Protein AF-A0A967MTV6-F1 (afdb_monomer_lite)

Secondary structure (DSSP, 8-state):
-HHHHHTT--S-HHHHHHHHHHHHHH-EEPPHHHHHHHHHHHHHHTTSTTHHHHH-BTTBPPPTTSEE--GGGG-

pLDDT: mean 95.97, std 3.51, range [76.94, 98.69]

Structure (mmCIF, N/CA/C/O backbone):
data_AF-A0A967MTV6-F1
#
_entry.id   AF-A0A967MTV6-F1
#
loop_
_atom_site.group_PDB
_atom_site.id
_atom_site.type_symbol
_atom_site.label_atom_id
_atom_site.label_alt_id
_atom_site.label_comp_id
_atom_site.label_asym_id
_atom_site.label_entity_id
_atom_site.label_seq_id
_atom_site.pdbx_PDB_ins_code
_atom_site.Cartn_x
_atom_site.Cartn_y
_atom_site.Cartn_z
_atom_site.occupancy
_atom_site.B_iso_or_equiv
_atom_site.auth_seq_id
_atom_site.auth_comp_id
_atom_site.auth_asym_id
_atom_site.auth_atom_id
_atom_site.pdbx_PDB_model_num
ATOM 1 N N . LEU A 1 1 ? 9.016 -4.930 -21.166 1.00 76.94 1 LEU A N 1
ATOM 2 C CA . LEU A 1 1 ? 7.689 -4.274 -21.246 1.00 76.94 1 LEU A CA 1
ATOM 3 C C . LEU A 1 1 ? 7.638 -3.426 -22.501 1.00 76.94 1 LEU A C 1
ATOM 5 O O . LEU A 1 1 ? 8.553 -2.637 -22.697 1.00 76.94 1 LEU A O 1
ATOM 9 N N . ASP A 1 2 ? 6.623 -3.593 -23.346 1.00 85.31 2 ASP A N 1
ATOM 10 C CA . ASP A 1 2 ? 6.485 -2.801 -24.578 1.00 85.31 2 ASP A CA 1
ATOM 11 C C . ASP A 1 2 ? 6.422 -1.289 -24.281 1.00 85.31 2 ASP A C 1
ATOM 13 O O . ASP A 1 2 ? 7.156 -0.503 -24.872 1.00 85.31 2 ASP A O 1
ATOM 17 N N . ILE A 1 3 ? 5.671 -0.901 -23.242 1.00 91.81 3 ILE A N 1
ATOM 18 C CA . ILE A 1 3 ? 5.571 0.488 -22.762 1.00 91.81 3 ILE A CA 1
ATOM 19 C C . ILE A 1 3 ? 6.950 1.072 -22.414 1.00 91.81 3 ILE A C 1
ATOM 21 O O . ILE A 1 3 ? 7.308 2.136 -22.911 1.00 91.81 3 ILE A O 1
ATOM 25 N N . GLY A 1 4 ? 7.753 0.356 -21.616 1.00 91.19 4 GLY A N 1
ATOM 26 C CA . GLY A 1 4 ? 9.085 0.822 -21.217 1.00 91.19 4 GLY A CA 1
ATOM 27 C C . GLY A 1 4 ? 10.016 1.033 -22.412 1.00 91.19 4 GLY A C 1
ATOM 28 O O . GLY A 1 4 ? 10.715 2.039 -22.470 1.00 91.19 4 GLY A O 1
ATOM 29 N N . ARG A 1 5 ? 9.971 0.140 -23.412 1.00 91.25 5 ARG A N 1
ATOM 30 C CA . ARG A 1 5 ? 10.775 0.289 -24.636 1.00 91.25 5 ARG A CA 1
ATOM 31 C C . ARG A 1 5 ? 10.344 1.493 -25.470 1.00 91.25 5 ARG A C 1
ATOM 33 O O . ARG A 1 5 ? 11.208 2.212 -25.959 1.00 91.25 5 ARG A O 1
ATOM 40 N N . ARG A 1 6 ? 9.034 1.746 -25.599 1.00 94.94 6 ARG A N 1
ATOM 41 C CA . ARG A 1 6 ? 8.500 2.919 -26.323 1.00 94.94 6 ARG A CA 1
ATOM 42 C C . ARG A 1 6 ? 8.996 4.246 -25.737 1.00 94.94 6 ARG A C 1
ATOM 44 O O . ARG A 1 6 ? 9.121 5.215 -26.473 1.00 94.94 6 ARG A O 1
ATOM 51 N N . TRP A 1 7 ? 9.305 4.277 -24.441 1.00 94.88 7 TRP A N 1
ATOM 52 C CA . TRP A 1 7 ? 9.834 5.449 -23.732 1.00 94.88 7 TRP A CA 1
ATOM 53 C C . TRP A 1 7 ? 11.375 5.459 -23.654 1.00 94.88 7 TRP A C 1
ATOM 55 O O . TRP A 1 7 ? 11.956 6.261 -22.930 1.00 94.88 7 TRP A O 1
ATOM 65 N N . GLY A 1 8 ? 12.059 4.565 -24.381 1.00 95.44 8 GLY A N 1
ATOM 66 C CA . GLY A 1 8 ? 13.525 4.476 -24.402 1.00 95.44 8 GLY A CA 1
ATOM 67 C C . GLY A 1 8 ? 14.147 3.734 -23.212 1.00 95.44 8 GLY A C 1
ATOM 68 O O . GLY A 1 8 ? 15.368 3.764 -23.043 1.00 95.44 8 GLY A O 1
ATOM 69 N N . GLY A 1 9 ? 13.338 3.057 -22.393 1.00 94.69 9 GLY A N 1
ATOM 70 C CA . GLY A 1 9 ? 13.792 2.242 -21.270 1.00 94.69 9 GLY A CA 1
ATOM 71 C C . GLY A 1 9 ? 14.643 1.052 -21.720 1.00 94.69 9 GLY A C 1
ATOM 72 O O . GLY A 1 9 ? 14.338 0.388 -22.713 1.00 94.69 9 GLY A O 1
ATOM 73 N N . ARG A 1 10 ? 15.718 0.781 -20.971 1.00 95.06 10 ARG A N 1
ATOM 74 C CA . ARG A 1 10 ? 16.752 -0.210 -21.332 1.00 95.06 10 ARG A CA 1
ATOM 75 C C . ARG A 1 10 ? 16.879 -1.380 -20.359 1.00 95.06 10 ARG A C 1
ATOM 77 O O . ARG A 1 10 ? 17.593 -2.328 -20.658 1.00 95.06 10 ARG A O 1
ATOM 84 N N . LEU A 1 11 ? 16.218 -1.305 -19.207 1.00 95.00 11 LEU A N 1
ATOM 85 C CA . LEU A 1 11 ? 16.251 -2.359 -18.196 1.00 95.00 11 LEU A CA 1
ATOM 86 C C . LEU A 1 11 ? 15.332 -3.517 -18.596 1.00 95.00 11 LEU A C 1
ATOM 88 O O . LEU A 1 11 ? 14.241 -3.305 -19.140 1.00 95.00 11 LEU A O 1
ATOM 92 N N . ASP A 1 12 ? 15.765 -4.742 -18.309 1.00 93.38 12 ASP A N 1
ATOM 93 C CA . ASP A 1 12 ? 14.895 -5.906 -18.396 1.00 93.38 12 ASP A CA 1
ATOM 94 C C . ASP A 1 12 ? 13.810 -5.867 -17.303 1.00 93.38 12 ASP A C 1
ATOM 96 O O . ASP A 1 12 ? 13.890 -5.127 -16.321 1.00 93.38 12 ASP A O 1
ATOM 100 N N . LEU A 1 13 ? 12.747 -6.652 -17.497 1.00 92.50 13 LEU A N 1
ATOM 101 C CA . LEU A 1 13 ? 11.604 -6.662 -16.581 1.00 92.50 13 LEU A CA 1
ATOM 102 C C . LEU A 1 13 ? 11.983 -7.138 -15.172 1.00 92.50 13 LEU A C 1
ATOM 104 O O . LEU A 1 13 ? 11.422 -6.635 -14.203 1.00 92.50 13 LEU A O 1
ATOM 108 N N . GLY A 1 14 ? 12.908 -8.094 -15.065 1.00 93.56 14 GLY A N 1
ATOM 109 C CA . GLY A 1 14 ? 13.345 -8.626 -13.780 1.00 93.56 14 GLY A CA 1
ATOM 110 C C . GLY A 1 14 ? 13.999 -7.535 -12.946 1.00 93.56 14 GLY A C 1
ATOM 111 O O . GLY A 1 14 ? 13.580 -7.311 -11.813 1.00 93.56 14 GLY A O 1
ATOM 112 N N . ARG A 1 15 ? 14.933 -6.786 -13.544 1.00 94.94 15 ARG A N 1
ATOM 113 C CA . ARG A 1 15 ? 15.584 -5.657 -12.875 1.00 94.94 15 ARG A CA 1
ATOM 114 C C . ARG A 1 15 ? 14.602 -4.543 -12.514 1.00 94.94 15 ARG A C 1
ATOM 116 O O . ARG A 1 15 ? 14.702 -3.981 -11.432 1.00 94.94 15 ARG A O 1
ATOM 123 N N . LEU A 1 16 ? 13.637 -4.232 -13.383 1.00 94.88 16 LEU A N 1
ATOM 124 C CA . LEU A 1 16 ? 12.620 -3.208 -13.095 1.00 94.88 16 LEU A CA 1
ATOM 125 C C . LEU A 1 16 ? 11.754 -3.540 -11.869 1.00 94.88 16 LEU A C 1
ATOM 127 O O . LEU A 1 16 ? 11.318 -2.626 -11.176 1.00 94.88 16 LEU A O 1
ATOM 131 N N . LEU A 1 17 ? 11.481 -4.823 -11.621 1.00 95.81 17 LEU A N 1
ATOM 132 C CA . LEU A 1 17 ? 10.627 -5.276 -10.518 1.00 95.81 17 LEU A CA 1
ATOM 133 C C . LEU A 1 17 ? 11.407 -5.719 -9.276 1.00 95.81 17 LEU A C 1
ATOM 135 O O . LEU A 1 17 ? 10.788 -6.076 -8.275 1.00 95.81 17 LEU A O 1
ATOM 139 N N . GLU A 1 18 ? 12.737 -5.723 -9.329 1.00 97.19 18 GLU A N 1
ATOM 140 C CA . GLU A 1 18 ? 13.588 -6.260 -8.265 1.00 97.19 18 GLU A CA 1
ATOM 141 C C . GLU A 1 18 ? 13.317 -5.584 -6.917 1.00 97.19 18 GLU A C 1
ATOM 143 O O . GLU A 1 18 ? 12.979 -6.265 -5.948 1.00 97.19 18 GLU A O 1
ATOM 148 N N . ASP A 1 19 ? 13.362 -4.252 -6.874 1.00 97.81 19 ASP A N 1
ATOM 149 C CA . ASP A 1 19 ? 13.140 -3.490 -5.642 1.00 97.81 19 ASP A CA 1
ATOM 150 C C . ASP A 1 19 ? 11.694 -3.659 -5.140 1.00 97.81 19 ASP A C 1
ATOM 152 O O . ASP A 1 19 ? 11.460 -3.811 -3.943 1.00 97.81 19 ASP A O 1
ATOM 156 N N . ALA A 1 20 ? 10.709 -3.717 -6.045 1.00 97.38 20 ALA A N 1
ATOM 157 C CA . ALA A 1 20 ? 9.311 -3.950 -5.677 1.00 97.38 20 ALA A CA 1
ATOM 158 C C . ALA A 1 20 ? 9.120 -5.322 -5.008 1.00 97.38 20 ALA A C 1
ATOM 160 O O . ALA A 1 20 ? 8.448 -5.424 -3.983 1.00 97.38 20 ALA A O 1
ATOM 161 N N . ARG A 1 21 ? 9.758 -6.372 -5.542 1.00 97.81 21 ARG A N 1
ATOM 162 C CA . ARG A 1 21 ? 9.748 -7.716 -4.942 1.00 97.81 21 ARG A CA 1
ATOM 163 C C . ARG A 1 21 ? 10.479 -7.754 -3.608 1.00 97.81 21 ARG A C 1
ATOM 165 O O . ARG A 1 21 ? 10.017 -8.421 -2.684 1.00 97.81 21 ARG A O 1
ATOM 172 N N . TYR A 1 22 ? 11.606 -7.049 -3.511 1.00 98.19 22 TYR A N 1
ATOM 173 C CA . TYR A 1 22 ? 12.353 -6.904 -2.267 1.00 98.19 22 TYR A CA 1
ATOM 174 C C . TYR A 1 22 ? 11.472 -6.276 -1.182 1.00 98.19 22 TYR A C 1
ATOM 176 O O . TYR A 1 22 ? 11.244 -6.907 -0.155 1.00 98.19 22 TYR A O 1
ATOM 184 N N . TYR A 1 23 ? 10.883 -5.105 -1.428 1.00 98.12 23 TYR A N 1
ATOM 185 C CA . TYR A 1 23 ? 10.049 -4.421 -0.436 1.00 98.12 23 TYR A CA 1
ATOM 186 C C . TYR A 1 23 ? 8.728 -5.138 -0.146 1.00 98.12 23 TYR A C 1
ATOM 188 O O . TYR A 1 23 ? 8.251 -5.083 0.982 1.00 98.12 23 TYR A O 1
ATOM 196 N N . ALA A 1 24 ? 8.155 -5.867 -1.106 1.00 97.50 24 ALA A N 1
ATOM 197 C CA . ALA A 1 24 ? 6.998 -6.718 -0.838 1.00 97.50 24 ALA A CA 1
ATOM 198 C C . ALA A 1 24 ? 7.328 -7.851 0.153 1.00 97.50 24 ALA A C 1
ATOM 200 O O . ALA A 1 24 ? 6.482 -8.226 0.963 1.00 97.50 24 ALA A O 1
ATOM 201 N N . ARG A 1 25 ? 8.551 -8.395 0.116 1.00 97.25 25 ARG A N 1
ATOM 202 C CA . ARG A 1 25 ? 8.996 -9.464 1.022 1.00 97.25 25 ARG A CA 1
ATOM 203 C C . ARG A 1 25 ? 9.496 -8.930 2.360 1.00 97.25 25 ARG A C 1
ATOM 205 O O . ARG A 1 25 ? 9.030 -9.377 3.403 1.00 97.25 25 ARG A O 1
ATOM 212 N N . GLU A 1 26 ? 10.440 -7.996 2.329 1.00 98.12 26 GLU A N 1
ATOM 213 C CA . GLU A 1 26 ? 11.092 -7.466 3.533 1.00 98.12 26 GLU A CA 1
ATOM 214 C C . GLU A 1 26 ? 10.197 -6.470 4.278 1.00 98.12 26 GLU A C 1
ATOM 216 O O . GLU A 1 26 ? 10.285 -6.333 5.494 1.00 98.12 26 GLU A O 1
ATOM 221 N N . GLY A 1 27 ? 9.281 -5.828 3.556 1.00 97.56 27 GLY A N 1
ATOM 222 C CA . GLY A 1 27 ? 8.331 -4.867 4.085 1.00 97.56 27 GLY A CA 1
ATOM 223 C C . GLY A 1 27 ? 8.837 -3.430 4.105 1.00 97.56 27 GLY A C 1
ATOM 224 O O . GLY A 1 27 ? 10.001 -3.123 3.842 1.00 97.56 27 GLY A O 1
ATOM 225 N N . VAL A 1 28 ? 7.910 -2.531 4.422 1.00 97.94 28 VAL A N 1
ATOM 226 C CA . VAL A 1 28 ? 8.139 -1.088 4.577 1.00 97.94 28 VAL A CA 1
ATOM 227 C C . VAL A 1 28 ? 7.387 -0.570 5.806 1.00 97.94 28 VAL A C 1
ATOM 229 O O . VAL A 1 28 ? 6.376 -1.163 6.188 1.00 97.94 28 VAL A O 1
ATOM 232 N N . PRO A 1 29 ? 7.841 0.517 6.454 1.00 98.38 29 PRO A N 1
ATOM 233 C CA . PRO A 1 29 ? 7.100 1.108 7.561 1.00 98.38 29 PRO A CA 1
ATOM 234 C C . PRO A 1 29 ? 5.783 1.719 7.070 1.00 98.38 29 PRO A C 1
ATOM 236 O O . PRO A 1 29 ? 5.764 2.492 6.110 1.00 98.38 29 PRO A O 1
ATOM 239 N N . VAL A 1 30 ? 4.682 1.418 7.761 1.00 98.50 30 VAL A N 1
ATOM 240 C CA . VAL A 1 30 ? 3.364 2.001 7.467 1.00 98.50 30 VAL A CA 1
ATOM 241 C C . VAL A 1 30 ? 3.413 3.517 7.615 1.00 98.50 30 VAL A C 1
ATOM 243 O O . VAL A 1 30 ? 3.775 4.046 8.669 1.00 98.50 30 VAL A O 1
ATOM 246 N N . THR A 1 31 ? 3.000 4.232 6.573 1.00 98.50 31 THR A N 1
ATOM 247 C CA . THR A 1 31 ? 2.857 5.690 6.622 1.00 98.50 31 THR A CA 1
ATOM 248 C C . THR A 1 31 ? 1.549 6.090 7.304 1.00 98.50 31 THR A C 1
ATOM 250 O O . THR A 1 31 ? 0.598 5.311 7.382 1.00 98.50 31 THR A O 1
ATOM 253 N N . ARG A 1 32 ? 1.462 7.346 7.760 1.00 98.69 32 ARG A N 1
ATOM 254 C CA . ARG A 1 32 ? 0.216 7.898 8.315 1.00 98.69 32 ARG A CA 1
ATOM 255 C C . ARG A 1 32 ? -0.954 7.781 7.335 1.00 98.69 32 ARG A C 1
ATOM 257 O O . ARG A 1 32 ? -1.992 7.249 7.699 1.00 98.69 32 ARG A O 1
ATOM 264 N N . SER A 1 33 ? -0.764 8.217 6.090 1.00 98.38 33 SER A N 1
ATOM 265 C CA . SER A 1 33 ? -1.829 8.185 5.082 1.00 98.38 33 SER A CA 1
ATOM 266 C C . SER A 1 33 ? -2.279 6.766 4.740 1.00 98.38 33 SER A C 1
ATOM 268 O O . SER A 1 33 ? -3.460 6.558 4.479 1.00 98.38 33 SER A O 1
ATOM 270 N N . GLN A 1 34 ? -1.375 5.781 4.764 1.00 97.94 34 GLN A N 1
ATOM 271 C CA . GLN A 1 34 ? -1.749 4.381 4.572 1.00 97.94 34 GLN A CA 1
ATOM 272 C C . GLN A 1 34 ? -2.628 3.873 5.720 1.00 97.94 34 GLN A C 1
ATOM 274 O O . GLN A 1 34 ? -3.669 3.282 5.450 1.00 97.94 34 GLN A O 1
ATOM 279 N N . HIS A 1 35 ? -2.240 4.124 6.976 1.00 98.69 35 HIS A N 1
ATOM 280 C CA . HIS A 1 35 ? -3.054 3.763 8.140 1.00 98.69 35 HIS A CA 1
ATOM 281 C C . HIS A 1 35 ? -4.453 4.385 8.050 1.00 98.69 35 HIS A C 1
ATOM 283 O O . HIS A 1 35 ? -5.454 3.673 8.137 1.00 98.69 35 HIS A O 1
ATOM 289 N N . ASP A 1 36 ? -4.509 5.696 7.813 1.00 98.69 36 ASP A N 1
ATOM 290 C CA . ASP A 1 36 ? -5.760 6.450 7.749 1.00 98.69 36 ASP A CA 1
ATOM 291 C C . ASP A 1 36 ? -6.668 5.928 6.621 1.00 98.69 36 ASP A C 1
ATOM 293 O O . ASP A 1 36 ? -7.869 5.753 6.829 1.00 98.69 36 ASP A O 1
ATOM 297 N N . ASN A 1 37 ? -6.104 5.587 5.453 1.00 98.31 37 ASN A N 1
ATOM 298 C CA . ASN A 1 37 ? -6.862 4.976 4.357 1.00 98.31 37 ASN A CA 1
ATOM 299 C C . ASN A 1 37 ? -7.425 3.600 4.727 1.00 98.31 37 ASN A C 1
ATOM 301 O O . ASN A 1 37 ? -8.586 3.323 4.426 1.00 98.31 37 ASN A O 1
ATOM 305 N N . THR A 1 38 ? -6.633 2.740 5.374 1.00 98.25 38 THR A N 1
ATOM 306 C CA . THR A 1 38 ? -7.105 1.414 5.794 1.00 98.25 38 THR A CA 1
ATOM 307 C C . THR A 1 38 ? -8.240 1.533 6.808 1.00 98.25 38 THR A C 1
ATOM 309 O O . THR A 1 38 ? -9.224 0.809 6.692 1.00 98.25 38 THR A O 1
ATOM 312 N N . VAL A 1 39 ? -8.157 2.472 7.758 1.00 98.56 39 VAL A N 1
ATOM 313 C CA . VAL A 1 39 ? -9.244 2.746 8.715 1.00 98.56 39 VAL A CA 1
ATOM 314 C C . VAL A 1 39 ? -10.486 3.272 7.998 1.00 98.56 39 VAL A C 1
ATOM 316 O O . VAL A 1 39 ? -11.576 2.735 8.190 1.00 98.56 39 VAL A O 1
ATOM 319 N N . ALA A 1 40 ? -10.334 4.284 7.140 1.00 98.56 40 ALA A N 1
ATOM 320 C CA . ALA A 1 40 ? -11.451 4.912 6.437 1.00 98.56 40 ALA A CA 1
ATOM 321 C C . ALA A 1 40 ? -12.200 3.935 5.517 1.00 98.56 40 ALA A C 1
ATOM 323 O O . ALA A 1 40 ? -13.409 4.063 5.342 1.00 98.56 40 ALA A O 1
ATOM 324 N N . LYS A 1 41 ? -11.491 2.958 4.938 1.00 98.06 41 LYS A N 1
ATOM 325 C CA . LYS A 1 41 ? -12.053 1.958 4.019 1.00 98.06 41 LYS A CA 1
ATOM 326 C C . LYS A 1 41 ? -12.367 0.612 4.654 1.00 98.06 41 LYS A C 1
ATOM 328 O O . LYS A 1 41 ? -12.914 -0.251 3.974 1.00 98.06 41 LYS A O 1
ATOM 333 N N . TYR A 1 42 ? -12.103 0.445 5.948 1.00 98.31 42 TYR A N 1
ATOM 334 C CA . TYR A 1 42 ? -12.288 -0.821 6.652 1.00 98.31 42 TYR A CA 1
ATOM 335 C C . TYR A 1 42 ? -13.698 -1.396 6.466 1.00 98.31 42 TYR A C 1
ATOM 337 O O . TYR A 1 42 ? -13.847 -2.530 6.026 1.00 98.31 42 TYR A O 1
ATOM 345 N N . GLY A 1 43 ? -14.733 -0.597 6.746 1.00 98.00 43 GLY A N 1
ATOM 346 C CA . GLY A 1 43 ? -16.123 -1.058 6.670 1.00 98.00 43 GLY A CA 1
ATOM 347 C C . GLY A 1 43 ? -16.585 -1.421 5.256 1.00 98.00 43 GLY A C 1
ATOM 348 O O . GLY A 1 43 ? -17.481 -2.241 5.110 1.00 98.00 43 GLY A O 1
ATOM 349 N N . GLU A 1 44 ? -15.971 -0.840 4.222 1.00 98.12 44 GLU A N 1
ATOM 350 C CA . GLU A 1 44 ? -16.278 -1.147 2.818 1.00 98.12 44 GLU A CA 1
ATOM 351 C C . GLU A 1 44 ? -15.534 -2.399 2.324 1.00 98.12 44 GLU A C 1
ATOM 353 O O . GLU A 1 44 ? -16.007 -3.072 1.411 1.00 98.12 44 GLU A O 1
ATOM 358 N N . LEU A 1 45 ? -14.350 -2.684 2.883 1.00 98.25 45 LEU A N 1
ATOM 359 C CA . LEU A 1 45 ? -13.404 -3.645 2.312 1.00 98.25 45 LEU A CA 1
ATOM 360 C C . LEU A 1 45 ? -13.177 -4.902 3.152 1.00 98.25 45 LEU A C 1
ATOM 362 O O . LEU A 1 45 ? -12.611 -5.854 2.623 1.00 98.25 45 LEU A O 1
ATOM 366 N N . ILE A 1 46 ? -13.600 -4.944 4.419 1.00 97.81 46 ILE A N 1
ATOM 367 C CA . ILE A 1 46 ? -13.328 -6.083 5.314 1.00 97.81 46 ILE A CA 1
ATOM 368 C C . ILE A 1 46 ? -13.786 -7.430 4.732 1.00 97.81 46 ILE A C 1
ATOM 370 O O . ILE A 1 46 ? -13.063 -8.417 4.853 1.00 97.81 46 ILE A O 1
ATOM 374 N N . ASP A 1 47 ? -14.922 -7.446 4.032 1.00 97.31 47 ASP A N 1
ATOM 375 C CA . ASP A 1 47 ? -15.498 -8.653 3.426 1.00 97.31 47 ASP A CA 1
ATOM 376 C C . ASP A 1 47 ? -15.034 -8.895 1.976 1.00 97.31 47 ASP A C 1
ATOM 378 O O . ASP A 1 47 ? -15.417 -9.885 1.348 1.00 97.31 47 ASP A O 1
ATOM 382 N N . VAL A 1 48 ? -14.203 -8.008 1.411 1.00 98.00 48 VAL A N 1
ATOM 383 C CA . VAL A 1 48 ? -13.633 -8.202 0.072 1.00 98.00 48 VAL A CA 1
ATOM 384 C C . VAL A 1 48 ? -12.561 -9.297 0.145 1.00 98.00 48 VAL A C 1
ATOM 386 O O . VAL A 1 48 ? -11.615 -9.173 0.931 1.00 98.00 48 VAL A O 1
ATOM 389 N N . PRO A 1 49 ? -12.646 -10.354 -0.689 1.00 97.06 49 PRO A N 1
ATOM 390 C CA . PRO A 1 49 ? -11.702 -11.464 -0.644 1.00 97.06 49 PRO A CA 1
ATOM 391 C C . PRO A 1 49 ? -10.238 -11.011 -0.704 1.00 97.06 49 PRO A C 1
ATOM 393 O O . PRO A 1 49 ? -9.826 -10.299 -1.620 1.00 97.06 49 PRO A O 1
ATOM 396 N N . GLY A 1 50 ? -9.452 -11.442 0.283 1.00 94.94 50 GLY A N 1
ATOM 397 C CA . GLY A 1 50 ? -8.021 -11.155 0.388 1.00 94.94 50 GLY A CA 1
ATOM 398 C C . GLY A 1 50 ? -7.662 -9.789 0.981 1.00 94.94 50 GLY A C 1
ATOM 399 O O . GLY A 1 50 ? -6.484 -9.569 1.258 1.00 94.94 50 GLY A O 1
ATOM 400 N N . PHE A 1 51 ? -8.617 -8.880 1.227 1.00 96.81 51 PHE A N 1
ATOM 401 C CA . PHE A 1 51 ? -8.307 -7.582 1.839 1.00 96.81 51 PHE A CA 1
ATOM 402 C C . PHE A 1 51 ? -7.794 -7.742 3.272 1.00 96.81 51 PHE A C 1
ATOM 404 O O . PHE A 1 51 ? -6.718 -7.236 3.592 1.00 96.81 51 PHE A O 1
ATOM 411 N N . ALA A 1 52 ? -8.528 -8.476 4.114 1.00 96.38 52 ALA A N 1
ATOM 412 C CA . ALA A 1 52 ? -8.158 -8.670 5.513 1.00 96.38 52 ALA A CA 1
ATOM 413 C C . ALA A 1 52 ? -6.772 -9.319 5.654 1.00 96.38 52 ALA A C 1
ATOM 415 O O . ALA A 1 52 ? -5.925 -8.799 6.375 1.00 96.38 52 ALA A O 1
ATOM 416 N N . ASP A 1 53 ? -6.517 -10.376 4.882 1.00 94.81 53 ASP A N 1
ATOM 417 C CA . ASP A 1 53 ? -5.244 -11.107 4.887 1.00 94.81 53 ASP A CA 1
ATOM 418 C C . ASP A 1 53 ? -4.060 -10.259 4.395 1.00 94.81 53 ASP A C 1
ATOM 420 O O . ASP A 1 53 ? -2.916 -10.513 4.766 1.00 94.81 53 ASP A O 1
ATOM 424 N N . THR A 1 54 ? -4.319 -9.265 3.536 1.00 95.38 54 THR A N 1
ATOM 425 C CA . THR A 1 54 ? -3.267 -8.455 2.901 1.00 95.38 54 THR A CA 1
ATOM 426 C C . THR A 1 54 ? -2.994 -7.144 3.639 1.00 95.38 54 THR A C 1
ATOM 428 O O . THR A 1 54 ? -1.857 -6.676 3.632 1.00 95.38 54 THR A O 1
ATOM 431 N N . TYR A 1 55 ? -4.012 -6.514 4.234 1.00 96.31 55 TYR A N 1
ATOM 432 C CA . TYR A 1 55 ? -3.931 -5.131 4.727 1.00 96.31 55 TYR A CA 1
ATOM 433 C C . TYR A 1 55 ? -4.183 -4.969 6.228 1.00 96.31 55 TYR A C 1
ATOM 435 O O . TYR A 1 55 ? -3.995 -3.862 6.741 1.00 96.31 55 TYR A O 1
ATOM 443 N N . LEU A 1 56 ? -4.589 -6.029 6.936 1.00 96.81 56 LEU A N 1
ATOM 444 C CA . LEU A 1 56 ? -4.878 -5.981 8.367 1.00 96.81 56 LEU A CA 1
ATOM 445 C C . LEU A 1 56 ? -3.924 -6.869 9.168 1.00 96.81 56 LEU A C 1
ATOM 447 O O . LEU A 1 56 ? -3.522 -7.942 8.735 1.00 96.81 56 LEU A O 1
ATOM 451 N N . VAL A 1 57 ? -3.604 -6.425 10.381 1.00 95.50 57 VAL A N 1
ATOM 452 C CA . VAL A 1 57 ? -2.876 -7.203 11.387 1.00 95.50 57 VAL A CA 1
ATOM 453 C C . VAL A 1 57 ? -3.832 -7.425 12.546 1.00 95.50 57 VAL A C 1
ATOM 455 O O . VAL A 1 57 ? -4.354 -6.462 13.106 1.00 95.50 57 VAL A O 1
ATOM 458 N N . GLU A 1 58 ? -4.122 -8.691 12.853 1.00 94.00 58 GLU A N 1
ATOM 459 C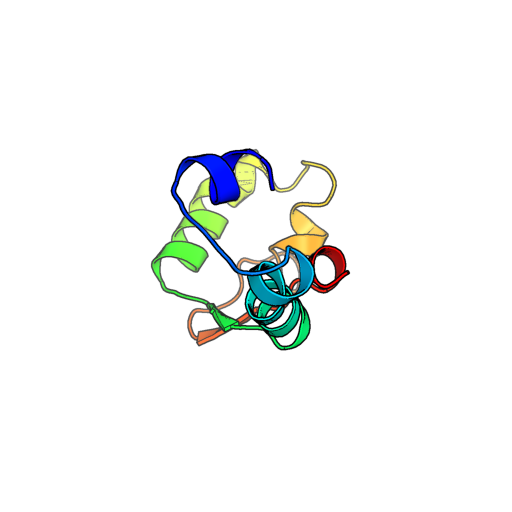 CA . GLU A 1 58 ? -5.105 -9.070 13.882 1.00 94.00 58 GLU A CA 1
ATOM 460 C C . GLU A 1 58 ? -6.472 -8.383 13.675 1.00 94.00 58 GLU A C 1
ATOM 462 O O . GLU A 1 58 ? -7.119 -7.915 14.613 1.00 94.00 58 GLU A O 1
ATOM 467 N N . GLY A 1 59 ? -6.896 -8.272 12.409 1.00 96.06 59 GLY A N 1
ATOM 468 C CA . GLY A 1 59 ? -8.168 -7.653 12.027 1.00 96.06 59 GLY A CA 1
ATOM 469 C C . GLY A 1 59 ? -8.205 -6.126 12.149 1.00 96.06 59 GLY A C 1
ATOM 470 O O . GLY A 1 59 ? -9.283 -5.544 12.096 1.00 96.06 59 GLY A O 1
ATOM 471 N N . LYS A 1 60 ? -7.062 -5.450 12.316 1.00 97.38 60 LYS A N 1
ATOM 472 C CA . LYS A 1 60 ? -6.987 -3.985 12.441 1.00 97.38 60 LYS A CA 1
ATOM 473 C C . LYS A 1 60 ? -6.008 -3.382 11.445 1.00 97.38 60 LYS A C 1
ATOM 475 O O . LYS A 1 60 ? -5.073 -4.041 10.996 1.00 97.38 60 LYS A O 1
ATOM 480 N N . ALA A 1 61 ? -6.202 -2.102 11.129 1.00 98.00 61 ALA A N 1
ATOM 481 C CA . ALA A 1 61 ? -5.214 -1.343 10.372 1.00 98.00 61 ALA A CA 1
ATOM 482 C C . ALA A 1 61 ? -3.868 -1.346 11.128 1.00 98.00 61 ALA A C 1
ATOM 484 O O . ALA A 1 61 ? -3.851 -1.034 12.324 1.00 98.00 61 ALA A O 1
ATOM 485 N N . PRO A 1 62 ? -2.742 -1.678 10.471 1.00 98.00 62 PRO A N 1
ATOM 486 C CA . PRO A 1 62 ? -1.442 -1.710 11.128 1.00 98.00 62 PRO A CA 1
ATOM 487 C C . PRO A 1 62 ? -1.044 -0.308 11.601 1.00 98.00 62 PRO A C 1
ATOM 489 O O . PRO A 1 62 ? -1.352 0.692 10.950 1.00 98.00 62 PRO A O 1
ATOM 492 N N . ALA A 1 63 ? -0.374 -0.217 12.750 1.00 98.25 63 ALA A N 1
ATOM 493 C CA . ALA A 1 63 ? 0.034 1.063 13.325 1.00 98.25 63 ALA A CA 1
ATOM 494 C C . ALA A 1 63 ? 1.060 1.788 12.437 1.00 98.25 63 ALA A C 1
ATOM 496 O O . ALA A 1 63 ? 1.886 1.154 11.784 1.00 98.25 63 ALA A O 1
ATOM 497 N N . VAL A 1 64 ? 1.052 3.124 12.453 1.00 98.62 64 VAL A N 1
ATOM 498 C CA . VAL A 1 64 ? 2.077 3.932 11.771 1.00 98.62 64 VAL A CA 1
ATOM 499 C C . VAL A 1 64 ? 3.471 3.535 12.268 1.00 98.62 64 VAL A C 1
ATOM 501 O O . VAL A 1 64 ? 3.707 3.459 13.471 1.00 98.62 64 VAL A O 1
ATOM 504 N N . GLY A 1 65 ? 4.390 3.284 11.336 1.00 98.50 65 GLY A N 1
ATOM 505 C CA . GLY A 1 65 ? 5.749 2.816 11.610 1.00 98.50 65 GLY A CA 1
ATOM 506 C C . GLY A 1 65 ? 5.887 1.303 11.812 1.00 98.50 65 GLY A C 1
ATOM 507 O O . GLY A 1 65 ? 7.014 0.812 11.802 1.00 98.50 65 GLY A O 1
ATOM 508 N N . ALA A 1 66 ? 4.788 0.552 11.946 1.00 98.12 66 ALA A N 1
ATOM 509 C CA . ALA A 1 66 ? 4.847 -0.907 11.967 1.00 98.12 66 ALA A CA 1
ATOM 510 C C . ALA A 1 66 ? 5.364 -1.449 10.626 1.00 98.12 66 ALA A C 1
ATOM 512 O O . ALA A 1 66 ? 5.160 -0.829 9.578 1.00 98.12 66 ALA A O 1
ATOM 513 N N . LEU A 1 67 ?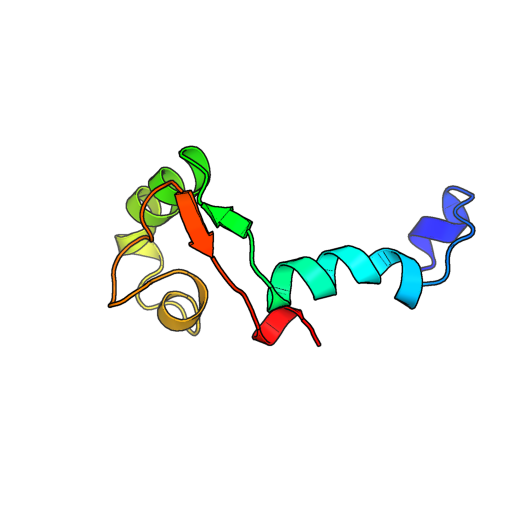 6.017 -2.612 10.658 1.00 97.69 67 LEU A N 1
ATOM 514 C CA . LEU A 1 67 ? 6.489 -3.275 9.447 1.00 97.69 67 LEU A CA 1
ATOM 515 C C . LEU A 1 67 ? 5.298 -3.858 8.676 1.00 97.69 67 LEU A C 1
ATOM 517 O O . LEU A 1 67 ? 4.566 -4.694 9.203 1.00 97.69 67 LEU A O 1
ATOM 521 N N . PHE A 1 68 ? 5.115 -3.426 7.431 1.00 97.44 68 PHE A N 1
ATOM 522 C CA . PHE A 1 68 ? 4.073 -3.913 6.533 1.00 97.44 68 PHE A CA 1
ATOM 523 C C . PHE A 1 68 ? 4.683 -4.736 5.404 1.00 97.44 68 PHE A C 1
ATOM 525 O O . PHE A 1 68 ? 5.449 -4.208 4.600 1.00 97.44 68 PHE A O 1
ATOM 532 N N . GLN A 1 69 ? 4.341 -6.023 5.353 1.00 96.38 69 GLN A N 1
ATOM 533 C CA . GLN A 1 69 ? 4.852 -6.990 4.379 1.00 96.38 69 GLN A CA 1
ATOM 534 C C . GLN A 1 69 ? 3.718 -7.485 3.480 1.00 96.38 69 GLN A C 1
ATOM 536 O O . GLN A 1 69 ? 2.584 -7.638 3.926 1.00 96.38 69 GLN A O 1
ATOM 541 N N . GLN A 1 70 ? 4.034 -7.786 2.219 1.00 94.94 70 GLN A N 1
ATOM 542 C CA . GLN A 1 70 ? 3.082 -8.295 1.227 1.00 94.94 70 GLN A CA 1
ATOM 543 C C . GLN A 1 70 ? 3.663 -9.501 0.462 1.00 94.94 70 GLN A C 1
ATOM 545 O O . GLN A 1 70 ? 3.907 -9.423 -0.747 1.00 94.94 70 GLN A O 1
ATOM 550 N N . PRO A 1 71 ? 3.874 -10.657 1.123 1.00 93.69 71 PRO A N 1
ATOM 551 C CA . PRO A 1 71 ? 4.618 -11.780 0.542 1.00 93.69 71 PRO A CA 1
ATOM 552 C C . PRO A 1 7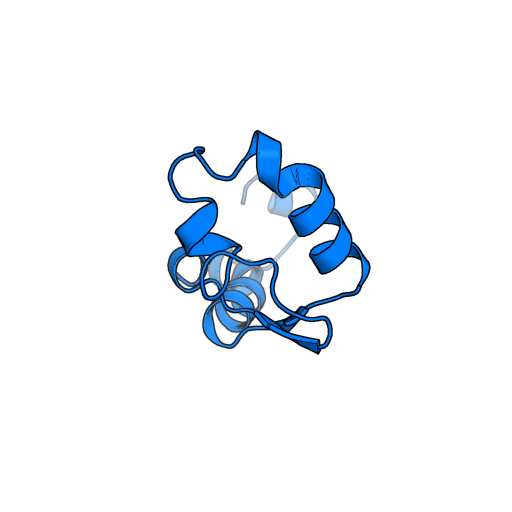1 ? 4.004 -12.362 -0.741 1.00 93.69 71 PRO A C 1
ATOM 554 O O . PRO A 1 71 ? 4.709 -12.952 -1.560 1.00 93.69 71 PRO A O 1
ATOM 557 N N . ALA A 1 72 ? 2.692 -12.203 -0.944 1.00 92.19 72 ALA A N 1
ATOM 558 C CA . ALA A 1 72 ? 2.021 -12.620 -2.175 1.00 92.19 72 ALA A CA 1
ATOM 559 C C . ALA A 1 72 ? 2.513 -11.843 -3.412 1.00 92.19 72 ALA A C 1
ATOM 561 O O . ALA A 1 72 ? 2.554 -12.412 -4.501 1.00 92.19 72 ALA A O 1
ATOM 562 N N . PHE A 1 73 ? 2.941 -10.586 -3.242 1.00 93.56 73 PHE A N 1
ATOM 563 C CA . PHE A 1 73 ? 3.426 -9.717 -4.321 1.00 93.56 73 PHE A CA 1
ATOM 564 C C . PHE A 1 73 ? 4.935 -9.817 -4.567 1.00 93.56 73 PHE A C 1
ATOM 566 O O . PHE A 1 73 ? 5.436 -9.269 -5.544 1.00 93.56 73 PHE A O 1
ATOM 573 N N . ALA A 1 74 ? 5.669 -10.545 -3.725 1.00 94.38 74 ALA A N 1
ATOM 574 C CA . ALA A 1 74 ? 7.114 -10.715 -3.868 1.00 94.38 74 ALA A CA 1
ATOM 575 C C . ALA A 1 74 ? 7.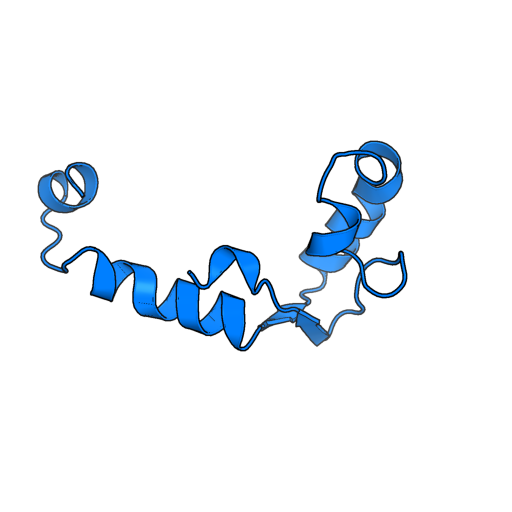532 -11.762 -4.923 1.00 94.38 74 ALA A C 1
ATOM 577 O O . ALA A 1 74 ? 8.725 -12.042 -5.066 1.00 94.38 74 ALA A O 1
ATOM 578 N N . ARG A 1 75 ? 6.565 -12.376 -5.612 1.00 84.44 75 ARG A N 1
ATOM 579 C CA . ARG A 1 75 ? 6.765 -13.532 -6.496 1.00 84.44 75 ARG A CA 1
ATOM 580 C C . ARG A 1 75 ? 7.125 -13.139 -7.936 1.00 84.44 75 ARG A C 1
ATOM 582 O O . ARG A 1 75 ? 6.851 -12.005 -8.393 1.00 84.44 75 ARG A O 1
#
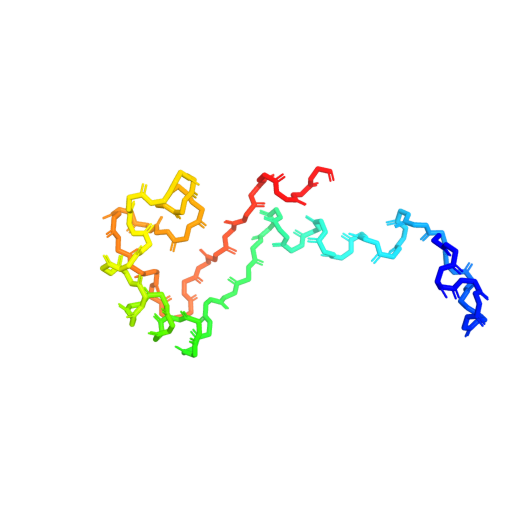
Radius of gyration: 15.56 Å; chains: 1; bounding box: 33×22×40 Å

Foldseek 3Di:
DVVCVVVVHDDDPCVVCVVVLVCQAFFDFAAPVLLVVCVVC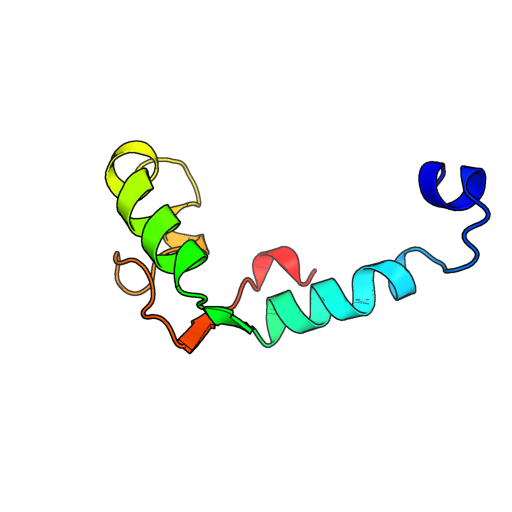LVVPVPPPCCCVQQHDVSHGDDGGDGHHHNVRND

Sequence (75 aa):
LDIGRRWGGRLDLGRLLEDARYYAREGVPVTRSQHDNTVAKYGELIDVPGFADTYLVEGKAPAVGALFQQPAFAR